Protein AF-A0A936JCS7-F1 (afdb_monomer_lite)

Secondary structure (DSSP, 8-state):
--PPPPPTTS---SEEETTEEEEEE---TT--HHHHIIIIIIHHHHHH---EEEEE-TT--S-HHHHHHHHHHSPPTT--EEEEEETTEEEE----

Structure (mmCIF, N/CA/C/O backbone):
data_AF-A0A936JCS7-F1
#
_entry.id   AF-A0A936JCS7-F1
#
loop_
_atom_site.group_PDB
_atom_site.id
_atom_site.type_symbol
_atom_site.label_atom_id
_atom_site.label_alt_id
_atom_site.label_comp_id
_atom_site.label_asym_id
_atom_site.label_entity_id
_atom_site.label_seq_id
_atom_site.pdbx_PDB_ins_code
_atom_site.Cartn_x
_atom_site.Cartn_y
_atom_site.Cartn_z
_atom_site.occupancy
_atom_site.B_iso_or_equiv
_atom_site.auth_seq_id
_atom_site.auth_comp_id
_atom_site.auth_asym_id
_atom_site.auth_atom_id
_atom_site.pdbx_PDB_model_num
ATOM 1 N N . MET A 1 1 ? -16.759 -7.008 -8.582 1.00 41.81 1 MET A N 1
ATOM 2 C CA . MET A 1 1 ? -16.580 -7.060 -7.115 1.00 41.81 1 MET A CA 1
ATOM 3 C C . MET A 1 1 ? -17.233 -5.805 -6.554 1.00 41.81 1 MET A C 1
ATOM 5 O O . MET A 1 1 ? -17.079 -4.766 -7.181 1.00 41.81 1 MET A O 1
ATOM 9 N N . GLN A 1 2 ? -18.082 -5.917 -5.531 1.00 46.31 2 GLN A N 1
ATOM 10 C CA . GLN A 1 2 ? -19.023 -4.864 -5.117 1.00 46.31 2 GLN A CA 1
ATOM 11 C C . GLN A 1 2 ? -18.714 -4.433 -3.677 1.00 46.31 2 GLN A C 1
ATOM 13 O O . GLN A 1 2 ? -18.511 -5.304 -2.832 1.00 46.31 2 GLN A O 1
ATOM 18 N N . ASN A 1 3 ? -18.675 -3.119 -3.418 1.00 53.84 3 ASN A N 1
ATOM 19 C CA . ASN A 1 3 ? -18.354 -2.560 -2.101 1.00 53.84 3 ASN A CA 1
ATOM 20 C C . ASN A 1 3 ? -19.281 -3.114 -0.999 1.00 53.84 3 ASN A C 1
ATOM 22 O O . ASN A 1 3 ? -20.484 -3.269 -1.242 1.00 53.84 3 ASN A O 1
ATOM 26 N N . PRO A 1 4 ? -18.760 -3.375 0.215 1.00 58.88 4 PRO A N 1
ATOM 27 C CA . PRO A 1 4 ? -19.551 -3.807 1.360 1.00 58.88 4 PRO A CA 1
ATOM 28 C C . PRO A 1 4 ? -20.661 -2.810 1.751 1.00 58.88 4 PRO A C 1
ATOM 30 O O . PRO A 1 4 ? -20.585 -1.616 1.434 1.00 58.88 4 PRO A O 1
ATOM 33 N N . PRO A 1 5 ? -21.708 -3.288 2.456 1.00 55.66 5 PRO A N 1
ATOM 34 C CA . PRO A 1 5 ? -22.817 -2.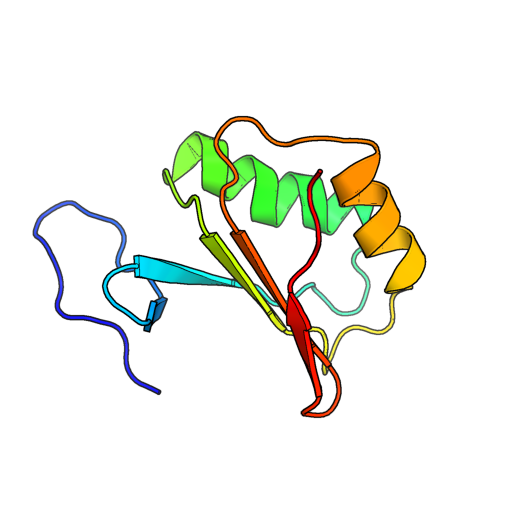452 2.903 1.00 55.66 5 PRO A CA 1
ATOM 35 C C . PRO A 1 5 ? -22.340 -1.274 3.766 1.00 55.66 5 PRO A C 1
ATOM 37 O O . PRO A 1 5 ? -21.477 -1.417 4.629 1.00 55.66 5 PRO A O 1
ATOM 40 N N . ARG A 1 6 ? -22.914 -0.090 3.517 1.00 52.72 6 ARG A N 1
ATOM 41 C CA . ARG A 1 6 ? -22.509 1.176 4.146 1.00 52.72 6 ARG A CA 1
ATOM 42 C C . ARG A 1 6 ? -22.833 1.182 5.642 1.00 52.72 6 ARG A C 1
ATOM 44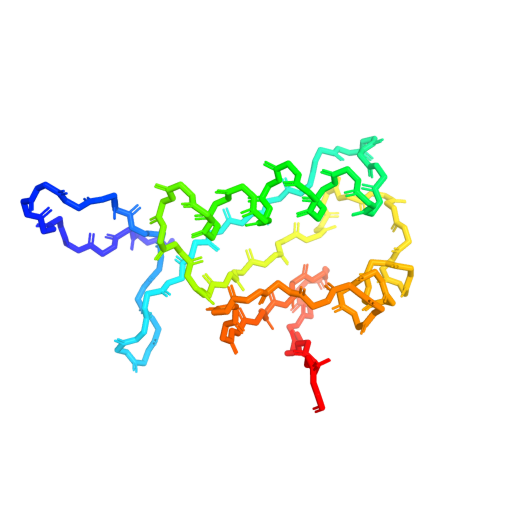 O O . ARG A 1 6 ? -24.002 1.084 6.010 1.00 52.72 6 ARG A O 1
ATOM 51 N N . LEU A 1 7 ? -21.825 1.402 6.485 1.00 54.12 7 LEU A N 1
ATOM 52 C CA . LEU A 1 7 ? -22.039 1.844 7.865 1.00 54.12 7 LEU A CA 1
ATOM 53 C C . LEU A 1 7 ? -22.247 3.374 7.882 1.00 54.12 7 LEU A C 1
ATOM 55 O O . LEU A 1 7 ? -21.547 4.085 7.154 1.00 54.12 7 LEU A O 1
ATOM 59 N N . PRO A 1 8 ? -23.191 3.915 8.676 1.00 41.62 8 PRO A N 1
ATOM 60 C CA . PRO A 1 8 ? -23.376 5.361 8.792 1.00 41.62 8 PRO A CA 1
ATOM 61 C C . PRO A 1 8 ? -22.095 6.033 9.314 1.00 41.62 8 PRO A C 1
ATOM 63 O O . PRO A 1 8 ? -21.527 5.578 10.301 1.00 41.62 8 PRO A O 1
ATOM 66 N N . ASN A 1 9 ? -21.664 7.124 8.671 1.00 49.72 9 ASN A N 1
ATOM 67 C CA . ASN A 1 9 ? -20.489 7.942 9.027 1.00 49.72 9 ASN A CA 1
ATOM 68 C C . ASN A 1 9 ? -19.101 7.278 8.905 1.00 49.72 9 ASN A C 1
ATOM 70 O O . ASN A 1 9 ? -18.127 7.838 9.403 1.00 49.72 9 ASN A O 1
ATOM 74 N N . VAL A 1 10 ? -18.974 6.142 8.210 1.00 54.81 10 VAL A N 1
ATOM 75 C CA . VAL A 1 10 ? -17.678 5.481 7.971 1.00 54.81 10 VAL A CA 1
ATOM 76 C C . VAL A 1 10 ? -17.360 5.487 6.477 1.00 54.81 10 VAL A C 1
ATOM 78 O O . VAL A 1 10 ? -18.233 5.216 5.646 1.00 54.81 10 VAL A O 1
ATOM 81 N N . LYS A 1 11 ? -16.107 5.805 6.123 1.00 63.91 11 LYS A N 1
ATOM 82 C CA . LYS A 1 11 ? -15.602 5.640 4.754 1.00 63.91 11 LYS A CA 1
ATOM 83 C C . LYS A 1 11 ? -15.888 4.205 4.308 1.00 63.91 11 LYS A C 1
ATOM 85 O O . LYS A 1 11 ? -15.582 3.254 5.018 1.00 63.91 11 LYS A O 1
ATOM 90 N N . THR A 1 12 ? -16.524 4.050 3.153 1.00 68.50 12 THR A N 1
ATOM 91 C CA . THR A 1 12 ? -16.850 2.722 2.632 1.00 68.50 12 THR A CA 1
ATOM 92 C C . THR A 1 12 ? -15.576 2.115 2.061 1.00 68.50 12 THR A C 1
ATOM 94 O O . THR A 1 12 ? -15.072 2.626 1.064 1.00 68.50 12 THR A O 1
ATOM 97 N N . SER A 1 13 ? -15.053 1.069 2.699 1.00 77.19 13 SER A N 1
ATOM 98 C CA . SER A 1 13 ? -13.966 0.275 2.124 1.00 77.19 13 SER A CA 1
ATOM 99 C C . SER A 1 13 ? -14.422 -0.441 0.862 1.00 77.19 13 SER A C 1
ATOM 101 O O . SER A 1 13 ? -15.621 -0.639 0.655 1.00 77.19 13 SER A O 1
ATOM 103 N N . ASP A 1 14 ? -13.474 -0.823 0.015 1.00 80.75 14 ASP A N 1
ATOM 104 C CA . ASP A 1 14 ? -13.777 -1.422 -1.285 1.00 80.75 14 ASP A CA 1
ATOM 105 C C . ASP A 1 14 ? -14.125 -2.908 -1.164 1.00 80.75 14 ASP A C 1
ATOM 107 O O . ASP A 1 14 ? -14.968 -3.415 -1.906 1.00 80.75 14 ASP A O 1
ATOM 111 N N . TYR A 1 15 ? -13.534 -3.603 -0.189 1.00 83.81 15 TYR A N 1
ATOM 112 C CA . TYR A 1 15 ? -13.737 -5.035 0.005 1.00 83.81 15 TYR A CA 1
ATOM 113 C C . TYR A 1 15 ? -13.971 -5.406 1.468 1.00 83.81 15 TYR A C 1
ATOM 115 O O . TYR A 1 15 ? -13.454 -4.769 2.385 1.00 83.81 15 TYR A O 1
ATOM 123 N N . LEU A 1 16 ? -14.727 -6.489 1.663 1.00 85.00 16 LEU A N 1
ATOM 124 C CA . LEU A 1 16 ? -14.825 -7.237 2.912 1.00 85.00 16 LEU A CA 1
ATOM 125 C C . LEU A 1 16 ? -14.382 -8.671 2.616 1.00 85.00 16 LEU A C 1
ATOM 127 O O . LEU A 1 16 ? -15.100 -9.415 1.947 1.00 85.00 16 LEU A O 1
ATOM 131 N N . MET A 1 17 ? -13.190 -9.039 3.072 1.00 84.06 17 MET A N 1
ATOM 132 C CA . MET A 1 17 ? -12.609 -10.367 2.874 1.00 84.06 17 MET A CA 1
ATOM 133 C C . MET A 1 17 ? -12.406 -11.000 4.242 1.00 84.06 17 MET A C 1
ATOM 135 O O . MET A 1 17 ? -11.745 -10.421 5.096 1.00 84.06 17 MET A O 1
ATOM 139 N N . GLU A 1 18 ? -13.048 -12.147 4.469 1.00 85.12 18 GLU A N 1
ATOM 140 C CA . GLU A 1 18 ? -12.958 -12.895 5.735 1.00 85.12 18 GLU A CA 1
ATOM 141 C C . GLU A 1 18 ? -13.270 -12.054 6.990 1.00 85.12 18 GLU A C 1
ATOM 143 O O . GLU A 1 18 ? -12.680 -12.232 8.048 1.00 85.12 18 GLU A O 1
ATOM 148 N N . GLY A 1 19 ? -14.213 -11.109 6.885 1.00 83.56 19 GLY A N 1
ATOM 149 C CA . GLY A 1 19 ? -14.587 -10.224 7.996 1.00 83.56 19 GLY A CA 1
ATOM 150 C C . GLY A 1 19 ? -13.681 -9.001 8.176 1.00 83.56 19 GLY A C 1
ATOM 151 O O . GLY A 1 19 ? -13.950 -8.171 9.043 1.00 83.56 19 GLY A O 1
ATOM 152 N N . HIS A 1 20 ? -12.663 -8.839 7.331 1.00 85.94 20 HIS A N 1
ATOM 153 C CA . HIS A 1 20 ? -11.751 -7.704 7.345 1.00 85.94 20 HIS A CA 1
ATOM 154 C C . HIS A 1 20 ? -12.009 -6.750 6.177 1.00 85.94 20 HIS A C 1
ATOM 156 O O . HIS A 1 20 ? -12.187 -7.171 5.032 1.00 85.94 20 HIS A O 1
ATOM 162 N N . TYR A 1 21 ? -12.022 -5.450 6.469 1.00 87.50 21 TYR A N 1
ATOM 163 C CA . TYR A 1 21 ? -12.173 -4.407 5.458 1.00 87.50 21 TYR A CA 1
ATOM 164 C C . TYR A 1 21 ? -10.840 -4.106 4.776 1.00 87.50 21 TYR A C 1
ATOM 166 O O . TYR A 1 21 ? -9.823 -3.968 5.456 1.00 87.50 21 TYR A O 1
ATOM 174 N N . PHE A 1 22 ? -10.866 -3.977 3.450 1.00 90.81 22 PHE A N 1
ATOM 175 C CA . PHE A 1 22 ? -9.714 -3.598 2.636 1.00 90.81 22 PHE A CA 1
ATOM 176 C C . PHE A 1 22 ? -10.068 -2.464 1.679 1.00 90.81 22 PHE A C 1
ATOM 178 O O . PHE A 1 22 ? -11.122 -2.488 1.039 1.00 90.81 22 PHE A O 1
ATOM 185 N N . ASP A 1 23 ? -9.132 -1.536 1.513 1.00 90.81 23 ASP A N 1
ATOM 186 C CA . ASP A 1 23 ? -9.187 -0.516 0.467 1.00 90.81 23 ASP A CA 1
ATOM 187 C C . ASP A 1 23 ? -8.335 -0.946 -0.736 1.00 90.81 23 ASP A C 1
ATOM 189 O O . ASP A 1 23 ? -7.239 -1.493 -0.583 1.00 90.81 23 ASP A O 1
ATOM 193 N N . CYS A 1 24 ? -8.820 -0.686 -1.950 1.00 91.88 24 CYS A N 1
ATOM 194 C CA . CYS A 1 24 ? -8.098 -0.956 -3.185 1.00 91.88 24 CYS A CA 1
ATOM 195 C C . CYS A 1 24 ? -7.307 0.279 -3.616 1.00 91.88 24 CYS A C 1
ATOM 197 O O . CYS A 1 24 ? -7.869 1.351 -3.837 1.00 91.88 24 CYS A O 1
ATOM 199 N N . LYS A 1 25 ? -5.999 0.133 -3.821 1.00 92.94 25 LYS A N 1
ATOM 200 C CA . LYS A 1 25 ? -5.131 1.213 -4.300 1.00 92.94 25 LYS A CA 1
ATOM 201 C C . LYS A 1 25 ? -4.367 0.778 -5.539 1.00 92.94 25 LYS A C 1
ATOM 203 O O . LYS A 1 25 ? -3.807 -0.310 -5.590 1.00 92.94 25 LYS A O 1
ATOM 208 N N . THR A 1 26 ? -4.357 1.643 -6.546 1.00 92.81 26 THR A N 1
ATOM 209 C CA . THR A 1 26 ? -3.592 1.451 -7.782 1.00 92.81 26 THR A CA 1
ATOM 210 C C . THR A 1 26 ? -2.655 2.643 -7.925 1.00 92.81 26 THR A C 1
ATOM 212 O O . THR A 1 26 ? -3.151 3.772 -7.956 1.00 92.81 26 THR A O 1
ATOM 215 N N . PRO A 1 27 ? -1.328 2.445 -7.983 1.00 92.75 27 PRO A N 1
ATOM 216 C CA . PRO A 1 27 ? -0.411 3.551 -8.202 1.00 92.75 27 PRO A CA 1
ATOM 217 C C . PRO A 1 27 ? -0.655 4.201 -9.566 1.00 92.75 27 PRO A C 1
ATOM 219 O O . PRO A 1 27 ? -0.969 3.522 -10.548 1.00 92.75 27 PRO A O 1
ATOM 222 N N . MET A 1 28 ? -0.456 5.515 -9.657 1.00 90.62 28 MET A N 1
ATOM 223 C CA . MET A 1 28 ? -0.414 6.178 -10.961 1.00 90.62 28 MET A CA 1
ATOM 224 C C . MET A 1 28 ? 0.769 5.641 -11.771 1.00 90.62 28 MET A C 1
ATOM 226 O O . MET A 1 28 ? 1.838 5.393 -11.221 1.00 90.62 28 MET A O 1
ATOM 230 N N . SER A 1 29 ? 0.630 5.508 -13.090 1.00 84.94 29 SER A N 1
ATOM 231 C CA . SER A 1 29 ? 1.630 4.827 -13.930 1.00 84.94 29 SER A CA 1
ATOM 232 C C . SER A 1 29 ? 3.061 5.376 -13.801 1.00 84.94 29 SER A C 1
ATOM 234 O O . SER A 1 29 ? 4.009 4.610 -13.946 1.00 84.94 29 SER A O 1
ATOM 236 N N . ALA A 1 30 ? 3.223 6.666 -13.477 1.00 85.06 30 ALA A N 1
ATOM 237 C CA . ALA A 1 30 ? 4.515 7.330 -13.275 1.00 85.06 30 ALA A CA 1
ATOM 238 C C . ALA A 1 30 ? 4.897 7.562 -11.794 1.00 85.06 30 ALA A C 1
ATOM 240 O O . ALA A 1 30 ? 5.899 8.222 -11.519 1.00 85.06 30 ALA A O 1
ATOM 241 N N . SER A 1 31 ? 4.117 7.077 -10.819 1.00 91.00 31 SER A N 1
ATOM 242 C CA . SER A 1 31 ? 4.429 7.304 -9.404 1.00 91.00 31 SER A CA 1
ATOM 243 C C . SER A 1 31 ? 5.637 6.481 -8.970 1.00 91.00 31 SER A C 1
ATOM 245 O O . SER A 1 31 ? 5.693 5.274 -9.212 1.00 91.00 31 SER A O 1
ATOM 247 N N . SER A 1 32 ? 6.576 7.117 -8.269 1.00 94.31 32 SER A N 1
ATOM 248 C CA . SER A 1 32 ? 7.664 6.404 -7.601 1.00 94.31 32 SER A CA 1
ATOM 249 C C . SER A 1 32 ? 7.125 5.553 -6.439 1.00 94.31 32 SER A C 1
ATOM 251 O O . SER A 1 32 ? 6.078 5.890 -5.874 1.00 94.31 32 SER A O 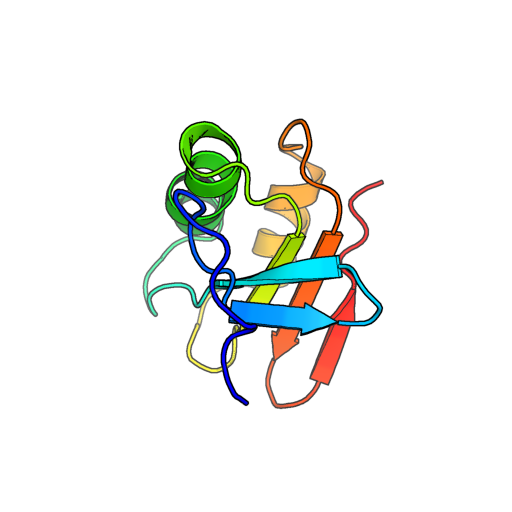1
ATOM 253 N N . PRO A 1 33 ? 7.845 4.493 -6.025 1.00 94.94 33 PRO A N 1
ATOM 254 C CA . PRO A 1 33 ? 7.450 3.685 -4.873 1.00 94.94 33 PRO A CA 1
ATOM 255 C C . PRO A 1 33 ? 7.233 4.516 -3.603 1.00 94.94 33 PRO A C 1
ATOM 257 O O . PRO A 1 33 ? 6.240 4.335 -2.906 1.00 94.94 33 PRO A O 1
ATOM 260 N N . ARG A 1 34 ? 8.125 5.483 -3.348 1.00 95.19 34 ARG A N 1
ATOM 261 C CA . ARG A 1 34 ? 8.034 6.390 -2.199 1.00 95.19 34 ARG A CA 1
ATOM 262 C C . ARG A 1 34 ? 6.793 7.278 -2.258 1.00 95.19 34 ARG A C 1
ATOM 264 O O . ARG A 1 34 ? 6.108 7.393 -1.252 1.00 95.19 34 ARG A O 1
ATOM 271 N N . ASN A 1 35 ? 6.496 7.878 -3.414 1.00 94.69 35 ASN A N 1
ATOM 272 C CA . ASN A 1 35 ? 5.334 8.760 -3.551 1.00 94.69 35 ASN A CA 1
ATOM 273 C C . ASN A 1 35 ? 4.025 7.988 -3.387 1.00 94.69 35 ASN A C 1
ATOM 275 O O . ASN A 1 35 ? 3.099 8.485 -2.757 1.00 94.69 35 ASN A O 1
ATOM 279 N N . PHE A 1 36 ? 3.948 6.779 -3.945 1.00 95.12 36 PHE A N 1
ATOM 280 C CA . PHE A 1 36 ? 2.787 5.920 -3.745 1.00 95.12 36 PHE A CA 1
ATOM 281 C C . PHE A 1 36 ? 2.639 5.524 -2.269 1.00 95.12 36 PHE A C 1
ATOM 283 O O . PHE A 1 36 ? 1.559 5.655 -1.703 1.00 95.12 36 PHE A O 1
ATOM 290 N N . TRP A 1 37 ? 3.733 5.115 -1.621 1.00 95.88 37 TRP A N 1
ATOM 291 C CA . TRP A 1 37 ? 3.735 4.778 -0.198 1.00 95.88 37 TRP A CA 1
ATOM 292 C C . TRP A 1 37 ? 3.237 5.944 0.675 1.00 95.88 37 TRP A C 1
ATOM 294 O O . TRP A 1 37 ? 2.319 5.743 1.467 1.00 95.88 37 TRP A O 1
ATOM 304 N N . SER A 1 38 ? 3.765 7.162 0.492 1.00 94.38 38 SER A N 1
ATOM 305 C CA . SER A 1 38 ? 3.432 8.306 1.358 1.00 94.38 38 SER A CA 1
ATOM 306 C C . SER A 1 38 ? 2.040 8.870 1.084 1.00 94.38 38 SER A C 1
ATOM 308 O O . SER A 1 38 ? 1.260 9.111 2.001 1.00 94.38 38 SER A O 1
ATOM 310 N N . ASN A 1 39 ? 1.706 9.075 -0.190 1.00 92.56 39 ASN A N 1
ATOM 311 C CA . ASN A 1 39 ? 0.516 9.842 -0.554 1.00 92.56 39 ASN A CA 1
ATOM 312 C C . ASN A 1 39 ? -0.734 8.965 -0.633 1.00 92.56 39 ASN A C 1
ATOM 314 O O . ASN A 1 39 ? -1.841 9.453 -0.450 1.00 92.56 39 ASN A O 1
ATOM 318 N N . GLU A 1 40 ? -0.587 7.668 -0.916 1.00 93.06 40 GLU A N 1
ATOM 319 C CA . GLU A 1 40 ? -1.749 6.786 -1.043 1.00 93.06 40 GLU A CA 1
ATOM 320 C C . GLU A 1 40 ? -1.959 5.929 0.191 1.00 93.06 40 GLU A C 1
ATOM 322 O O . GLU A 1 40 ? -3.100 5.793 0.638 1.00 93.06 40 GLU A O 1
ATOM 327 N N . ILE A 1 41 ? -0.892 5.342 0.736 1.00 94.25 41 ILE A N 1
ATOM 328 C CA . ILE A 1 41 ? -1.020 4.373 1.826 1.00 94.25 41 ILE A CA 1
ATOM 329 C C . ILE A 1 41 ? -0.893 5.049 3.184 1.00 94.25 41 ILE A C 1
ATOM 331 O O . ILE A 1 41 ? -1.846 5.002 3.958 1.00 94.25 41 ILE A O 1
ATOM 335 N N . GLU A 1 42 ? 0.228 5.716 3.467 1.00 93.94 42 GLU A N 1
ATOM 3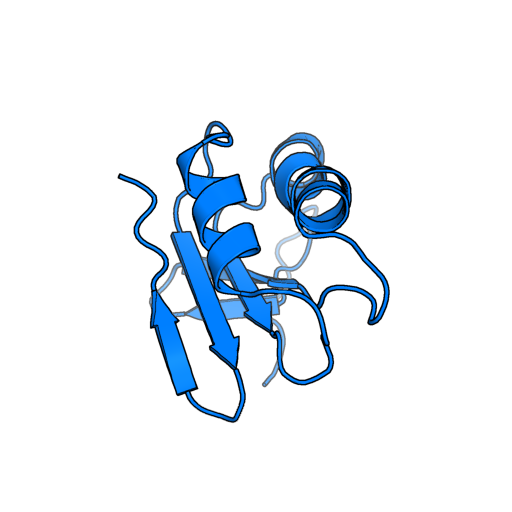36 C CA . GLU A 1 42 ? 0.451 6.388 4.754 1.00 93.94 42 GLU A CA 1
ATOM 337 C C . GLU A 1 42 ? -0.638 7.428 5.030 1.00 93.94 42 GLU A C 1
ATOM 339 O O . GLU A 1 42 ? -1.223 7.443 6.117 1.00 93.94 42 GLU A O 1
ATOM 344 N N . GLU A 1 43 ? -0.986 8.246 4.032 1.00 91.12 43 GLU A N 1
ATOM 345 C CA . GLU A 1 43 ? -2.087 9.194 4.168 1.00 91.12 43 GLU A CA 1
ATOM 346 C C . GLU A 1 43 ? -3.412 8.489 4.486 1.00 91.12 43 GLU A C 1
ATOM 348 O O . GLU A 1 43 ? -4.093 8.898 5.423 1.00 91.12 43 GLU A O 1
ATOM 353 N N . SER A 1 44 ? -3.752 7.396 3.791 1.00 88.88 44 SER A N 1
ATOM 354 C CA . SER A 1 44 ? -4.998 6.654 4.045 1.00 88.88 44 SER A CA 1
ATOM 355 C C . SER A 1 44 ? -5.042 6.022 5.437 1.00 88.88 44 SER A C 1
ATOM 357 O O . SER A 1 44 ? -6.101 6.022 6.068 1.00 88.88 44 SER A O 1
ATOM 359 N N . VAL A 1 45 ? -3.915 5.524 5.947 1.00 90.69 45 VAL A N 1
ATOM 360 C CA . VAL A 1 45 ? -3.833 5.018 7.325 1.00 90.69 45 VAL A CA 1
ATOM 361 C C . VAL A 1 45 ? -4.051 6.164 8.317 1.00 90.69 45 VAL A C 1
ATOM 363 O O . VAL A 1 45 ? -4.833 6.035 9.260 1.00 90.69 45 VAL A O 1
ATOM 366 N N . ARG A 1 46 ? -3.407 7.314 8.084 1.00 87.69 46 ARG A N 1
ATOM 367 C CA . ARG A 1 46 ? -3.428 8.466 8.995 1.00 87.69 46 ARG A CA 1
ATOM 368 C C . ARG A 1 46 ? -4.775 9.190 9.037 1.00 87.69 46 ARG A C 1
ATOM 370 O O . ARG A 1 46 ? -5.192 9.617 10.110 1.00 87.69 46 ARG A O 1
ATOM 377 N N . THR A 1 47 ? -5.422 9.396 7.892 1.00 83.50 47 THR A N 1
ATOM 378 C CA . THR A 1 47 ? -6.626 10.244 7.782 1.00 83.50 47 THR A CA 1
ATOM 379 C C . THR A 1 47 ? -7.914 9.442 7.739 1.00 83.50 47 THR A C 1
ATOM 381 O O . THR A 1 47 ? -8.938 9.903 8.238 1.00 83.50 47 THR A O 1
ATOM 384 N N . HIS A 1 48 ? -7.870 8.251 7.146 1.00 76.06 48 HIS A N 1
ATOM 385 C CA . HIS A 1 48 ? -9.060 7.463 6.848 1.00 76.06 48 HIS A CA 1
ATOM 386 C C . HIS A 1 48 ? -9.166 6.186 7.679 1.00 76.06 48 HIS A C 1
ATOM 388 O O . HIS A 1 48 ? -10.139 5.458 7.502 1.00 76.06 48 HIS A O 1
ATOM 394 N N . GLN A 1 49 ? -8.197 5.922 8.568 1.00 78.38 49 GLN A N 1
ATOM 395 C CA . GLN A 1 49 ? -8.170 4.729 9.421 1.00 78.38 49 GLN A CA 1
ATOM 396 C C . GLN A 1 49 ? -8.298 3.424 8.612 1.00 78.38 49 GLN A C 1
ATOM 398 O O . GLN A 1 49 ? -8.891 2.447 9.060 1.00 78.38 49 GLN A O 1
ATOM 403 N N . ALA A 1 50 ? -7.755 3.412 7.391 1.00 81.75 50 ALA A N 1
ATOM 404 C CA . ALA A 1 50 ? -7.682 2.212 6.570 1.00 81.75 50 ALA A CA 1
ATOM 405 C C . ALA A 1 50 ? -6.402 1.453 6.927 1.00 81.75 50 ALA A C 1
ATOM 407 O O . ALA A 1 50 ? -5.308 1.970 6.728 1.00 81.75 50 ALA A O 1
ATOM 408 N N . TYR A 1 51 ? -6.538 0.241 7.463 1.00 90.75 51 TYR A N 1
ATOM 409 C CA . TYR A 1 51 ? -5.409 -0.535 7.998 1.00 90.75 51 TYR A CA 1
ATOM 410 C C . TYR A 1 51 ? -4.999 -1.714 7.113 1.00 90.75 51 TYR A C 1
ATOM 412 O O . TYR A 1 51 ? -3.950 -2.314 7.335 1.00 90.75 51 TYR A O 1
ATOM 420 N N . ARG A 1 52 ? -5.807 -2.056 6.104 1.00 93.75 52 ARG A N 1
ATOM 421 C CA . ARG A 1 52 ? -5.517 -3.141 5.165 1.00 93.75 52 ARG A CA 1
ATOM 422 C C . ARG A 1 52 ? -5.756 -2.699 3.733 1.00 93.75 52 ARG A C 1
ATOM 424 O O . ARG A 1 52 ? -6.755 -2.038 3.446 1.00 93.75 52 ARG A O 1
ATOM 431 N N . PHE A 1 53 ? -4.862 -3.096 2.834 1.00 95.00 53 PHE A N 1
ATOM 432 C CA . PHE A 1 53 ? -4.912 -2.660 1.443 1.00 95.00 53 PHE A CA 1
ATOM 433 C C . PHE A 1 53 ? -4.739 -3.813 0.464 1.00 95.00 53 PHE A C 1
ATOM 435 O O . PHE A 1 53 ? -3.901 -4.695 0.648 1.00 95.00 53 PHE A O 1
ATOM 442 N N . VAL A 1 54 ? -5.499 -3.750 -0.625 1.00 95.38 54 VAL A N 1
ATOM 443 C CA . VAL A 1 54 ? -5.186 -4.455 -1.867 1.00 95.38 54 VAL A CA 1
ATOM 444 C C . VAL A 1 54 ? -4.499 -3.459 -2.790 1.00 95.38 54 VAL A C 1
ATOM 446 O O . VAL A 1 54 ? -5.085 -2.450 -3.176 1.00 95.38 54 VAL A O 1
ATOM 449 N N . ILE A 1 55 ? -3.252 -3.731 -3.150 1.00 95.62 55 ILE A N 1
ATOM 450 C CA . ILE A 1 55 ? -2.463 -2.917 -4.066 1.00 95.62 55 ILE A CA 1
ATOM 451 C C . ILE A 1 55 ? -2.467 -3.599 -5.433 1.00 95.62 55 ILE A C 1
ATOM 453 O O . ILE A 1 55 ? -1.808 -4.620 -5.631 1.00 95.62 55 ILE A O 1
ATOM 457 N N . ASN A 1 56 ? -3.204 -3.029 -6.384 1.00 95.19 56 ASN A N 1
ATOM 458 C CA . ASN A 1 56 ? -3.198 -3.494 -7.765 1.00 95.19 56 ASN A CA 1
ATOM 459 C C . ASN A 1 56 ? -2.074 -2.794 -8.540 1.00 95.19 56 ASN A C 1
ATOM 461 O O . ASN A 1 56 ? -2.066 -1.573 -8.683 1.00 95.19 56 ASN A O 1
ATOM 465 N N . LEU A 1 57 ? -1.124 -3.578 -9.043 1.00 95.00 57 LEU A N 1
ATOM 466 C CA . LEU A 1 57 ? 0.045 -3.102 -9.770 1.00 95.00 57 LEU A CA 1
ATOM 467 C C . LEU A 1 57 ? -0.039 -3.357 -11.278 1.00 95.00 57 LEU A C 1
ATOM 469 O O . LEU A 1 57 ? 0.924 -3.037 -11.971 1.00 95.00 57 LEU A O 1
ATOM 473 N N . ASP A 1 58 ? -1.132 -3.911 -11.811 1.00 92.81 58 ASP A N 1
ATOM 474 C CA . ASP A 1 58 ? -1.256 -4.324 -13.221 1.00 92.81 58 ASP A CA 1
ATOM 475 C C . ASP A 1 58 ? -0.839 -3.212 -14.191 1.00 92.81 58 ASP A C 1
ATOM 477 O O . ASP A 1 58 ? 0.042 -3.423 -15.028 1.00 92.81 58 ASP A O 1
ATOM 481 N N . ASN A 1 59 ? -1.351 -1.998 -13.973 1.00 88.81 59 ASN A N 1
ATOM 482 C CA . ASN A 1 59 ? -1.106 -0.824 -14.819 1.00 88.81 59 ASN A CA 1
ATOM 483 C C . ASN A 1 59 ? 0.025 0.093 -14.315 1.00 88.81 59 ASN A C 1
ATOM 485 O O . ASN A 1 59 ? 0.174 1.227 -14.785 1.00 88.81 59 ASN A O 1
ATOM 489 N N . TRP A 1 60 ? 0.821 -0.382 -13.355 1.00 93.62 60 TRP A N 1
ATOM 490 C CA . TRP A 1 60 ? 1.978 0.336 -12.835 1.00 93.62 60 TRP A CA 1
ATOM 491 C C . TRP A 1 60 ? 3.279 -0.247 -13.395 1.00 93.62 60 TRP A C 1
ATOM 493 O O . TRP A 1 60 ? 3.501 -1.461 -13.363 1.0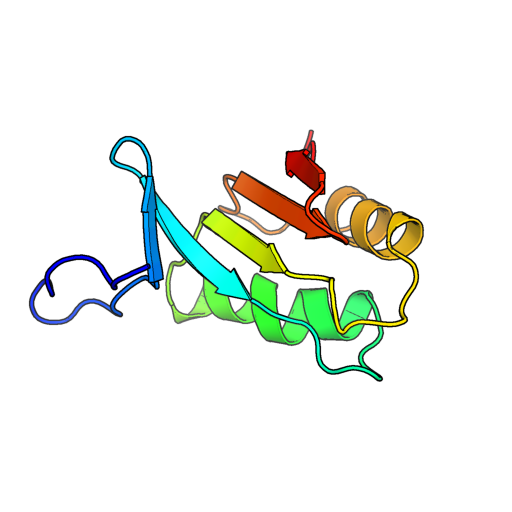0 93.62 60 TRP A O 1
ATOM 503 N N . GLY A 1 61 ? 4.129 0.636 -13.929 1.00 88.75 61 GLY A N 1
ATOM 504 C CA . GLY A 1 61 ? 5.414 0.291 -14.549 1.00 88.75 61 GLY A CA 1
ATOM 505 C C . GLY A 1 61 ? 6.626 0.456 -13.630 1.00 88.75 61 GLY A C 1
ATOM 506 O O . GLY A 1 61 ? 7.755 0.362 -14.103 1.00 88.75 61 GLY A O 1
ATOM 507 N N . GLY A 1 62 ? 6.413 0.759 -12.348 1.00 89.56 62 GLY A N 1
ATOM 508 C CA . GLY A 1 62 ? 7.497 0.907 -11.384 1.00 89.56 62 GLY A CA 1
ATOM 509 C C . GLY A 1 62 ? 8.053 -0.426 -10.881 1.00 89.56 62 GLY A C 1
ATOM 510 O O . GLY A 1 62 ? 7.539 -1.507 -11.170 1.00 89.56 62 GLY A O 1
ATOM 511 N N . ASP A 1 63 ? 9.131 -0.330 -10.108 1.00 91.12 63 ASP A N 1
ATOM 512 C CA . ASP A 1 63 ? 9.833 -1.486 -9.561 1.00 91.12 63 ASP A CA 1
ATOM 513 C C . ASP A 1 63 ? 9.115 -2.027 -8.312 1.00 91.12 63 ASP A C 1
ATOM 515 O O . ASP A 1 63 ? 9.049 -1.376 -7.263 1.00 91.12 63 ASP A O 1
ATOM 519 N N . VAL A 1 64 ? 8.582 -3.245 -8.438 1.00 91.62 64 VAL A N 1
ATOM 520 C CA . VAL A 1 64 ? 7.876 -3.954 -7.363 1.00 91.62 64 VAL A CA 1
ATOM 521 C C . VAL A 1 64 ? 8.814 -4.287 -6.203 1.00 91.62 64 VAL A C 1
ATOM 523 O O . VAL A 1 64 ? 8.407 -4.164 -5.053 1.00 91.62 64 VAL A O 1
ATOM 526 N N . VAL A 1 65 ? 10.068 -4.657 -6.468 1.00 92.44 65 VAL A N 1
ATOM 527 C CA . VAL A 1 65 ? 11.044 -4.995 -5.421 1.00 92.44 65 VAL A CA 1
ATOM 528 C C . VAL A 1 65 ? 11.379 -3.751 -4.604 1.00 92.44 65 VAL A C 1
ATOM 530 O O . VAL A 1 65 ? 11.399 -3.809 -3.374 1.00 92.44 65 VAL A O 1
ATOM 533 N N . LEU A 1 66 ? 11.566 -2.602 -5.261 1.00 94.38 66 LEU A N 1
ATOM 534 C CA . LEU A 1 66 ? 11.761 -1.331 -4.558 1.00 94.38 66 LEU A CA 1
ATOM 535 C C . LEU A 1 66 ? 10.520 -0.904 -3.774 1.00 94.38 66 LEU A C 1
ATOM 537 O O . LEU A 1 66 ? 10.662 -0.347 -2.689 1.00 94.38 66 LEU A O 1
ATOM 541 N N . LEU A 1 67 ? 9.314 -1.186 -4.273 1.00 94.88 67 LEU A N 1
ATOM 542 C CA . LEU A 1 67 ? 8.086 -0.941 -3.518 1.00 94.88 67 LEU A CA 1
ATOM 543 C C . LEU A 1 67 ? 8.007 -1.801 -2.260 1.00 94.88 67 LEU A C 1
ATOM 545 O O . LEU A 1 67 ? 7.762 -1.280 -1.177 1.00 94.88 67 LEU A O 1
ATOM 549 N N . GLN A 1 68 ? 8.268 -3.099 -2.377 1.00 93.69 68 GLN A N 1
ATOM 550 C CA . GLN A 1 68 ? 8.306 -3.994 -1.224 1.00 93.69 68 GLN A CA 1
ATOM 551 C C . GLN A 1 68 ? 9.371 -3.552 -0.216 1.00 93.69 68 GLN A C 1
ATOM 553 O O . GLN A 1 68 ? 9.105 -3.512 0.984 1.00 93.69 68 GLN A O 1
ATOM 558 N N . LYS A 1 69 ? 10.554 -3.150 -0.698 1.00 94.62 69 LYS A N 1
ATOM 559 C CA . LYS A 1 69 ? 11.614 -2.592 0.147 1.00 94.62 69 LYS A CA 1
ATOM 560 C C . LYS A 1 69 ? 11.166 -1.306 0.845 1.00 94.62 69 LYS A C 1
ATOM 562 O O . LYS A 1 69 ? 11.414 -1.167 2.033 1.00 94.62 69 LYS A O 1
ATOM 567 N N . GLN A 1 70 ? 10.465 -0.406 0.154 1.00 95.88 70 GLN A N 1
ATOM 568 C CA . GLN A 1 70 ? 9.937 0.833 0.735 1.00 95.88 70 GLN A CA 1
ATOM 569 C C . GLN A 1 70 ? 9.020 0.553 1.936 1.00 95.88 70 GLN A C 1
ATOM 571 O O . GLN A 1 70 ? 9.168 1.212 2.959 1.00 95.88 70 GLN A O 1
ATOM 576 N N . PHE A 1 71 ? 8.128 -0.439 1.846 1.00 94.94 71 PHE A N 1
ATOM 577 C CA . PHE A 1 71 ? 7.272 -0.839 2.973 1.00 94.94 71 PHE A CA 1
ATOM 578 C C . PHE A 1 71 ? 8.037 -1.475 4.136 1.00 94.94 71 PHE A C 1
ATOM 580 O O . PHE A 1 71 ? 7.638 -1.306 5.282 1.00 94.94 71 PHE A O 1
ATOM 587 N N . LYS A 1 72 ? 9.121 -2.204 3.850 1.00 93.19 72 LYS A N 1
ATOM 588 C CA . LYS A 1 72 ? 9.953 -2.848 4.878 1.00 93.19 72 LYS A CA 1
ATOM 589 C C . LYS A 1 72 ? 10.875 -1.861 5.590 1.00 93.19 72 LYS A C 1
ATOM 591 O O . LYS A 1 72 ? 11.061 -1.950 6.796 1.00 93.19 72 LYS A O 1
ATOM 596 N N . ASP A 1 73 ? 11.451 -0.928 4.841 1.00 94.75 73 ASP A N 1
ATOM 597 C CA . ASP A 1 73 ? 12.333 0.106 5.380 1.00 94.75 73 ASP A CA 1
ATOM 598 C C . ASP A 1 73 ? 11.546 1.160 6.178 1.00 94.75 73 ASP A C 1
ATOM 600 O O . ASP A 1 73 ? 12.059 1.712 7.150 1.00 94.75 73 ASP A O 1
ATOM 604 N N . TRP A 1 74 ? 10.314 1.458 5.752 1.00 94.25 74 TRP A N 1
ATOM 605 C CA . TRP A 1 74 ? 9.465 2.497 6.330 1.00 94.25 74 TRP A CA 1
ATOM 606 C C . TRP A 1 74 ? 8.134 1.887 6.756 1.00 94.25 74 TRP A C 1
ATOM 608 O O . TRP A 1 74 ? 7.180 1.795 5.978 1.00 94.25 74 TRP A O 1
ATOM 618 N N . LEU A 1 75 ? 8.084 1.460 8.015 1.00 92.44 75 LEU A N 1
ATOM 619 C CA . LEU A 1 75 ? 6.872 0.918 8.614 1.00 92.44 75 LEU A CA 1
ATOM 620 C C . LEU A 1 75 ? 5.836 2.027 8.804 1.00 92.44 75 LEU A C 1
ATOM 622 O O . LEU A 1 75 ? 6.149 3.104 9.312 1.00 92.44 75 LEU A O 1
ATOM 626 N N . ILE A 1 76 ? 4.589 1.735 8.442 1.00 92.56 76 ILE A N 1
ATOM 627 C CA . ILE A 1 76 ? 3.454 2.613 8.725 1.00 92.56 76 ILE A CA 1
ATOM 628 C C . ILE A 1 76 ? 2.784 2.112 10.011 1.00 92.56 76 ILE A C 1
ATOM 630 O O . ILE A 1 76 ? 2.308 0.974 10.038 1.00 92.56 76 ILE A O 1
ATOM 634 N N . PRO A 1 77 ? 2.716 2.922 11.083 1.00 90.44 77 PRO A N 1
ATOM 635 C CA . PRO A 1 77 ? 2.016 2.533 12.300 1.00 90.44 77 PRO A CA 1
ATOM 636 C C . PRO A 1 77 ? 0.557 2.162 12.016 1.00 90.44 77 PRO A C 1
ATOM 638 O O . PRO A 1 77 ? -0.147 2.896 11.325 1.00 90.44 77 PRO A O 1
ATOM 641 N N . ASN A 1 78 ? 0.093 1.056 12.604 1.00 89.25 78 ASN A N 1
ATOM 642 C CA . ASN A 1 78 ? -1.259 0.498 12.439 1.00 89.25 78 ASN A CA 1
ATOM 643 C C . ASN A 1 78 ? -1.576 -0.079 11.049 1.00 89.25 78 ASN A C 1
ATOM 645 O O . ASN A 1 78 ? -2.706 -0.492 10.818 1.00 89.25 78 ASN A O 1
ATOM 649 N N . LEU A 1 79 ? -0.619 -0.132 10.120 1.00 92.94 79 LEU A N 1
ATOM 650 C CA . LEU A 1 79 ? -0.797 -0.910 8.898 1.00 92.94 79 LEU A CA 1
ATOM 651 C C . LEU A 1 79 ? -0.739 -2.403 9.245 1.00 92.94 79 LEU A C 1
ATOM 653 O O . LEU A 1 79 ? 0.268 -2.894 9.749 1.00 92.94 79 LEU A O 1
ATOM 657 N N . GLU A 1 80 ? -1.826 -3.116 8.975 1.00 92.44 80 GLU A N 1
ATOM 658 C CA . GLU A 1 80 ? -2.009 -4.506 9.390 1.00 92.44 80 GLU A CA 1
ATOM 659 C C . GLU A 1 80 ? -1.726 -5.488 8.252 1.00 92.44 80 GLU A C 1
ATOM 661 O O . GLU A 1 80 ? -1.088 -6.515 8.476 1.00 92.44 80 GLU A O 1
ATOM 666 N N . GLU A 1 81 ? -2.183 -5.191 7.031 1.00 94.19 81 GLU A N 1
ATOM 667 C CA . GLU A 1 81 ? -2.071 -6.142 5.922 1.00 94.19 81 GLU A CA 1
ATOM 668 C C . GLU A 1 81 ? -2.009 -5.483 4.544 1.00 94.19 81 GLU A C 1
ATOM 670 O O . GLU A 1 81 ? -2.748 -4.545 4.239 1.00 94.19 81 GLU A O 1
ATOM 675 N N . ILE A 1 82 ? -1.152 -6.030 3.681 1.00 95.56 82 ILE A N 1
ATOM 676 C CA . ILE A 1 82 ? -1.074 -5.665 2.271 1.00 95.56 82 ILE A CA 1
ATOM 677 C C . ILE A 1 82 ? -1.130 -6.922 1.408 1.00 95.56 82 ILE A C 1
ATOM 679 O O . ILE A 1 82 ? -0.328 -7.845 1.563 1.00 95.56 82 ILE A O 1
ATOM 683 N N . ILE A 1 83 ? -2.043 -6.902 0.443 1.00 95.38 83 ILE A N 1
ATOM 684 C CA . ILE A 1 83 ? -2.142 -7.879 -0.638 1.00 95.38 83 ILE A CA 1
ATOM 685 C C . ILE A 1 83 ? -1.727 -7.181 -1.930 1.00 95.38 83 ILE A C 1
ATOM 687 O O . ILE A 1 83 ? -2.294 -6.153 -2.285 1.00 95.38 83 ILE A O 1
ATOM 691 N N . ILE A 1 84 ? -0.751 -7.726 -2.645 1.00 95.12 84 ILE A N 1
ATOM 692 C CA . ILE A 1 84 ? -0.314 -7.244 -3.955 1.00 95.12 84 ILE A CA 1
ATOM 693 C C . ILE A 1 84 ? -0.956 -8.105 -5.038 1.00 95.12 84 ILE A C 1
ATOM 695 O O . ILE A 1 84 ? -0.927 -9.333 -4.969 1.00 95.12 84 ILE A O 1
ATOM 699 N N . VAL A 1 85 ? -1.490 -7.445 -6.065 1.00 94.94 85 VAL A N 1
ATOM 700 C CA . VAL A 1 85 ? -1.963 -8.078 -7.297 1.00 94.94 85 VAL A CA 1
ATOM 701 C C . VAL A 1 85 ? -1.122 -7.576 -8.463 1.00 94.94 85 VAL A C 1
ATOM 703 O O . VAL A 1 85 ? -1.009 -6.367 -8.668 1.00 94.94 85 VAL A O 1
ATOM 706 N N . LYS A 1 86 ? -0.517 -8.491 -9.224 1.00 92.94 86 LYS A N 1
ATOM 707 C CA . LYS A 1 86 ? 0.212 -8.169 -10.459 1.00 92.94 86 LYS A CA 1
ATOM 708 C C . LYS A 1 86 ? 0.071 -9.297 -11.474 1.00 92.94 86 LYS A C 1
ATOM 710 O O . LYS A 1 86 ? 0.461 -10.428 -11.205 1.00 92.94 86 LYS A O 1
ATOM 715 N N . ASN A 1 87 ? -0.427 -8.978 -12.663 1.00 92.38 87 ASN A N 1
ATOM 716 C CA . ASN A 1 87 ? -0.650 -9.892 -13.781 1.00 92.38 87 ASN A CA 1
ATOM 717 C C . ASN A 1 87 ? -1.446 -11.144 -13.369 1.00 92.38 87 ASN A C 1
ATOM 719 O O . ASN A 1 87 ? -1.104 -12.263 -13.746 1.00 92.38 87 ASN A O 1
ATOM 723 N N . GLY A 1 88 ? -2.474 -10.960 -12.535 1.00 89.69 88 GLY A N 1
ATOM 724 C CA . GLY A 1 88 ? -3.288 -12.052 -11.990 1.00 89.69 88 GLY A CA 1
ATOM 725 C C . GLY A 1 88 ? -2.620 -12.879 -10.883 1.00 89.69 88 GLY A C 1
ATOM 726 O O . GLY A 1 88 ? -3.285 -13.725 -10.289 1.00 89.69 88 GLY A O 1
ATOM 727 N N . ALA A 1 89 ? -1.347 -12.633 -10.561 1.00 92.75 89 ALA A N 1
ATOM 728 C CA . ALA A 1 89 ? -0.705 -13.206 -9.386 1.00 92.75 89 ALA A CA 1
ATOM 729 C C . ALA A 1 89 ? -1.074 -12.401 -8.137 1.00 92.75 89 ALA A C 1
ATOM 731 O O . ALA A 1 89 ? -1.091 -11.169 -8.169 1.00 92.75 89 ALA A O 1
ATOM 732 N N . ILE A 1 90 ? -1.338 -13.111 -7.040 1.00 93.12 90 ILE A N 1
ATOM 733 C CA . ILE A 1 90 ? -1.673 -12.537 -5.736 1.00 93.12 90 ILE A CA 1
ATOM 734 C C . ILE A 1 90 ? -0.577 -12.934 -4.751 1.00 93.12 90 ILE A C 1
ATOM 736 O O . ILE A 1 90 ? -0.233 -14.112 -4.648 1.00 93.12 90 ILE A O 1
ATOM 740 N N . SER A 1 91 ? -0.038 -11.965 -4.018 1.00 93.06 91 SER A N 1
ATOM 741 C CA . SER A 1 91 ? 0.931 -12.209 -2.951 1.00 93.06 91 SER A CA 1
ATOM 742 C C . SER A 1 91 ? 0.649 -11.332 -1.741 1.00 93.06 91 SER A C 1
ATOM 744 O O . SER A 1 91 ? 0.225 -10.186 -1.865 1.00 93.06 91 SER A O 1
ATOM 746 N N . LYS A 1 92 ? 0.883 -11.873 -0.546 1.00 93.25 92 LYS A N 1
ATOM 747 C CA . LYS A 1 92 ? 0.882 -11.085 0.684 1.00 93.25 92 LYS A CA 1
ATOM 748 C C . LYS A 1 92 ? 2.250 -10.435 0.851 1.00 93.25 92 LYS A C 1
ATOM 750 O O . LYS A 1 92 ? 3.271 -11.070 0.590 1.00 93.25 92 LYS A O 1
ATOM 755 N N . LEU A 1 93 ? 2.267 -9.167 1.243 1.00 91.75 93 LEU A N 1
ATOM 756 C CA . LEU A 1 93 ? 3.503 -8.483 1.590 1.00 91.75 93 LEU A CA 1
ATOM 757 C C . LEU A 1 93 ? 3.819 -8.721 3.066 1.00 91.75 93 LEU A C 1
ATOM 75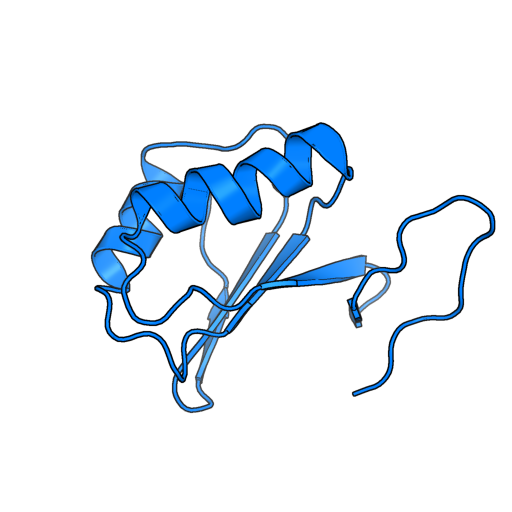9 O O . LEU A 1 93 ? 3.062 -8.292 3.935 1.00 91.75 93 LEU A O 1
ATOM 763 N N . ASP A 1 94 ? 4.956 -9.356 3.335 1.00 86.88 94 ASP A N 1
ATOM 764 C CA . ASP A 1 94 ? 5.463 -9.502 4.698 1.00 86.88 94 ASP A CA 1
ATOM 765 C C . ASP A 1 94 ? 5.990 -8.151 5.197 1.00 86.88 94 ASP A C 1
ATOM 767 O O . ASP A 1 94 ? 6.951 -7.603 4.643 1.00 86.88 94 ASP A O 1
ATOM 771 N N . LEU A 1 95 ? 5.333 -7.605 6.222 1.00 80.44 95 LEU A N 1
ATOM 772 C CA . LEU A 1 95 ? 5.686 -6.329 6.852 1.00 80.44 95 LEU A CA 1
ATOM 773 C C . LEU A 1 95 ? 6.689 -6.498 8.011 1.00 80.44 95 LEU A C 1
ATOM 775 O O . LEU A 1 95 ? 7.264 -5.503 8.451 1.00 80.44 95 LEU A O 1
ATOM 779 N N . TYR A 1 96 ? 6.904 -7.733 8.486 1.00 72.62 96 TYR A N 1
ATOM 780 C CA . TYR A 1 96 ? 7.793 -8.111 9.593 1.00 72.62 96 TYR A CA 1
ATOM 781 C C . TYR A 1 96 ? 8.204 -9.583 9.492 1.00 72.62 96 TYR A C 1
ATOM 783 O O . TYR A 1 96 ? 7.338 -10.409 9.127 1.00 72.62 96 TYR A O 1
#

Foldseek 3Di:
DQWDDDDPPADTARDQDPNDGEHEDEDDQPDELLRCCVVPPLCCCVPRVHQEYEYEDANHPYDPVVNLVNLQVDPRPSNDWYWYDYPNDIDTRDSD

Radius of gyration: 13.07 Å; chains: 1; bounding box: 36×23×27 Å

pLDDT: mean 86.03, std 13.45, range [41.62, 95.88]

Sequence (96 aa):
MQNPPRLPNVKTSDYLMEGHYFDCKTPMSASSPRNFWSNEIEESVRTHQAYRFVINLDNWGGDVVLLQKQFKDWLIPNLEEIIIVKNGAISKLDLY